Protein AF-A0A938WD68-F1 (afdb_monomer)

Foldseek 3Di:
DVVVVVVVVVVVVVVVVVVVVVVVVVVCVVVVPPDPQDPVSVVVCVVVVNPDPVVVVVVVVVVVPDPPD

Sequence (69 aa):
MADAIVGAVIMVAITTGLVLAVQVGEQAIGSAGRYPLNAAERELLQSAGWGDTTSRGLLQADLQGMPQQ

Mean predicted aligned error: 14.0 Å

Structure (mmCIF, N/CA/C/O backbone):
data_AF-A0A938WD68-F1
#
_entry.id   AF-A0A938WD68-F1
#
loop_
_atom_site.group_PDB
_atom_site.id
_atom_site.type_symbol
_atom_site.label_atom_id
_atom_site.label_alt_id
_atom_site.label_comp_id
_atom_site.label_asym_id
_atom_site.label_entity_id
_atom_site.label_seq_id
_atom_site.pdbx_PDB_ins_code
_atom_site.Cartn_x
_atom_site.Cartn_y
_atom_site.Cartn_z
_atom_site.occupancy
_atom_site.B_iso_or_equiv
_atom_site.auth_seq_id
_atom_site.auth_comp_id
_atom_site.auth_asym_id
_atom_site.auth_atom_id
_atom_site.pdbx_PDB_model_num
ATOM 1 N N . MET A 1 1 ? 16.289 -5.324 -32.036 1.00 74.69 1 MET A N 1
ATOM 2 C CA . MET A 1 1 ? 16.987 -5.547 -30.746 1.00 74.69 1 MET A CA 1
ATOM 3 C C . MET A 1 1 ? 16.844 -4.342 -29.825 1.00 74.69 1 MET A C 1
ATOM 5 O O . MET A 1 1 ? 16.279 -4.513 -28.759 1.00 74.69 1 MET A O 1
ATOM 9 N N . ALA A 1 2 ? 17.258 -3.137 -30.241 1.00 82.88 2 ALA A N 1
ATOM 10 C CA . ALA A 1 2 ? 17.114 -1.916 -29.433 1.00 82.88 2 ALA A CA 1
ATOM 11 C C . ALA A 1 2 ? 15.661 -1.614 -29.010 1.00 82.88 2 ALA A C 1
ATOM 13 O O . ALA A 1 2 ? 15.416 -1.325 -27.848 1.00 82.88 2 ALA A O 1
ATOM 14 N N . ASP A 1 3 ? 14.697 -1.772 -29.916 1.00 90.75 3 ASP A N 1
ATOM 15 C CA . ASP A 1 3 ? 13.276 -1.511 -29.639 1.00 90.75 3 ASP A CA 1
ATOM 16 C C . ASP A 1 3 ? 12.688 -2.422 -28.539 1.00 90.75 3 ASP A C 1
ATOM 18 O O . ASP A 1 3 ? 12.045 -1.964 -27.599 1.00 90.75 3 ASP A O 1
ATOM 22 N N . ALA A 1 4 ? 13.026 -3.715 -28.568 1.00 92.00 4 ALA A N 1
ATOM 23 C CA . ALA A 1 4 ? 12.629 -4.664 -27.526 1.00 92.00 4 ALA A CA 1
ATOM 24 C C . ALA A 1 4 ? 13.247 -4.327 -26.156 1.00 92.00 4 ALA A C 1
ATOM 26 O O . ALA A 1 4 ? 12.605 -4.512 -25.124 1.00 92.00 4 ALA A O 1
ATOM 27 N N . ILE A 1 5 ? 14.479 -3.805 -26.141 1.00 94.00 5 ILE A N 1
ATOM 28 C CA . ILE A 1 5 ? 15.149 -3.356 -24.912 1.00 94.00 5 ILE A CA 1
ATOM 29 C C . ILE A 1 5 ? 14.432 -2.127 -24.345 1.00 94.00 5 ILE A C 1
ATOM 31 O O . ILE A 1 5 ? 14.171 -2.076 -23.1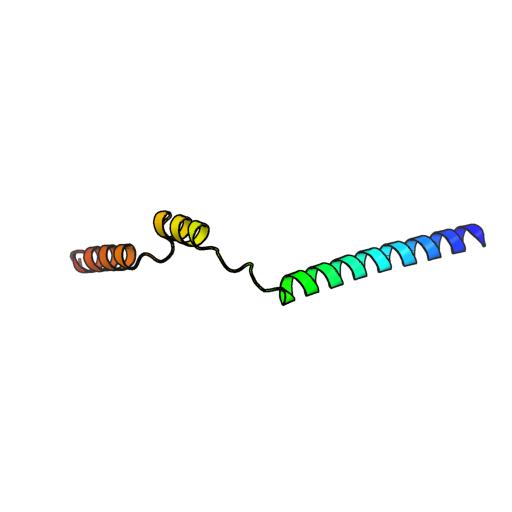47 1.00 94.00 5 ILE A O 1
ATOM 35 N N . VAL A 1 6 ? 14.058 -1.169 -25.196 1.00 94.62 6 VAL A N 1
ATOM 36 C CA . VAL A 1 6 ? 13.301 0.020 -24.780 1.00 94.62 6 VAL A CA 1
ATOM 37 C C . VAL A 1 6 ? 11.945 -0.382 -24.196 1.00 94.62 6 VAL A C 1
ATOM 39 O O . VAL A 1 6 ? 11.603 0.059 -23.100 1.00 94.62 6 VAL A O 1
ATOM 42 N N . GLY A 1 7 ? 11.214 -1.281 -24.861 1.00 92.44 7 GLY A N 1
ATOM 43 C CA . GLY A 1 7 ? 9.944 -1.805 -24.353 1.00 92.44 7 GLY A CA 1
ATOM 44 C C . GLY A 1 7 ? 10.083 -2.495 -22.992 1.00 92.44 7 GLY A C 1
ATOM 45 O O . GLY A 1 7 ? 9.292 -2.237 -22.083 1.00 92.44 7 GLY A O 1
ATOM 46 N N . ALA A 1 8 ? 11.126 -3.310 -22.812 1.00 94.38 8 ALA A N 1
ATOM 47 C CA 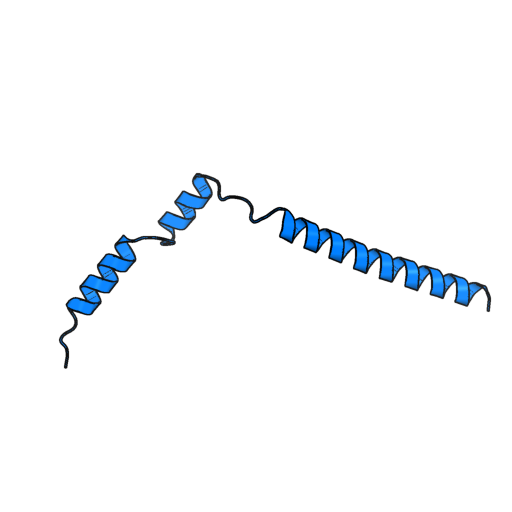. ALA A 1 8 ? 11.402 -3.976 -21.541 1.00 94.38 8 ALA A CA 1
ATOM 48 C C . ALA A 1 8 ? 11.724 -2.977 -20.414 1.00 94.38 8 ALA A C 1
ATOM 50 O O . ALA A 1 8 ? 11.205 -3.109 -19.306 1.00 94.38 8 ALA A O 1
ATOM 51 N N . VAL A 1 9 ? 12.526 -1.945 -20.693 1.00 95.69 9 VAL A N 1
ATOM 52 C CA . VAL A 1 9 ? 12.864 -0.904 -19.707 1.00 95.69 9 VAL A CA 1
ATOM 53 C C . VAL A 1 9 ? 11.624 -0.112 -19.292 1.00 95.69 9 VAL A C 1
ATOM 55 O O . VAL A 1 9 ? 11.421 0.121 -18.101 1.00 95.69 9 VAL A O 1
ATOM 58 N N . ILE A 1 10 ? 10.762 0.250 -20.246 1.00 95.88 10 ILE A N 1
ATOM 59 C CA . ILE A 1 10 ? 9.499 0.944 -19.959 1.00 95.88 10 ILE A CA 1
ATOM 60 C C . ILE A 1 10 ? 8.607 0.076 -19.064 1.00 95.88 10 ILE A C 1
ATOM 62 O O . ILE A 1 10 ? 8.083 0.559 -18.062 1.00 95.88 10 ILE A O 1
ATOM 66 N N . MET A 1 11 ? 8.478 -1.216 -19.376 1.00 96.50 11 MET A N 1
ATOM 67 C CA . MET A 1 11 ? 7.668 -2.148 -18.590 1.00 96.50 11 MET A CA 1
ATOM 68 C C . MET A 1 11 ? 8.166 -2.264 -17.142 1.00 96.50 11 MET A C 1
ATOM 70 O O . MET A 1 11 ? 7.366 -2.213 -16.204 1.00 96.50 11 MET A O 1
ATOM 74 N N . VAL A 1 12 ? 9.484 -2.366 -16.947 1.00 96.94 12 VAL A N 1
ATOM 75 C CA . VAL A 1 12 ? 10.103 -2.419 -15.614 1.00 96.94 12 VAL A CA 1
ATOM 76 C C . VAL A 1 12 ? 9.870 -1.116 -14.85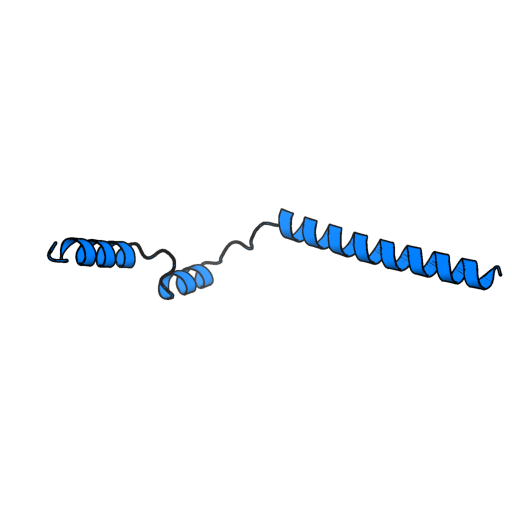0 1.00 96.94 12 VA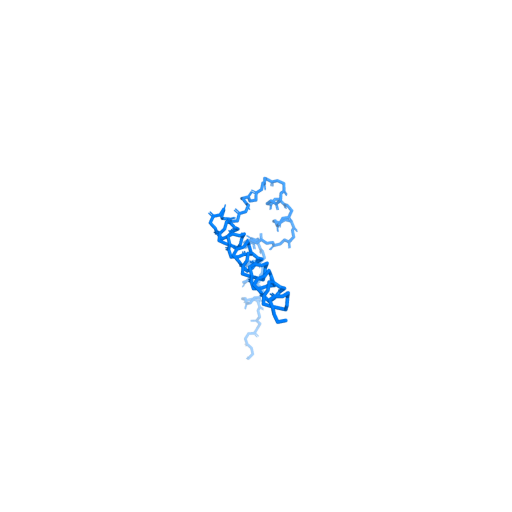L A C 1
ATOM 78 O O . VAL A 1 12 ? 9.480 -1.157 -13.682 1.00 96.94 12 VAL A O 1
ATOM 81 N N . ALA A 1 13 ? 10.050 0.035 -15.501 1.00 96.94 13 ALA A N 1
ATOM 82 C CA . ALA A 1 13 ? 9.836 1.340 -14.883 1.00 96.94 13 ALA A CA 1
ATOM 83 C C . ALA A 1 13 ? 8.379 1.532 -14.431 1.00 96.94 13 ALA A C 1
ATOM 85 O O . ALA A 1 13 ? 8.142 1.935 -13.292 1.00 96.94 13 ALA A O 1
ATOM 86 N N . ILE A 1 14 ? 7.407 1.180 -15.280 1.00 97.38 14 ILE A N 1
ATOM 87 C CA . ILE A 1 14 ? 5.974 1.266 -14.955 1.00 97.38 14 ILE A CA 1
ATOM 88 C C . ILE A 1 14 ? 5.629 0.344 -13.787 1.00 97.38 14 ILE A C 1
ATOM 90 O O . ILE A 1 14 ? 4.991 0.775 -12.828 1.00 97.38 14 ILE A O 1
ATOM 94 N N . THR A 1 15 ? 6.071 -0.913 -13.843 1.00 97.00 15 THR A N 1
ATOM 95 C CA . THR A 1 15 ? 5.758 -1.902 -12.802 1.00 97.00 15 THR A CA 1
ATOM 96 C C . THR A 1 15 ? 6.337 -1.471 -11.456 1.00 97.00 15 THR A C 1
ATOM 98 O O . THR A 1 15 ? 5.650 -1.515 -10.439 1.00 97.00 15 THR A O 1
ATOM 101 N N . THR A 1 16 ? 7.574 -0.972 -11.455 1.00 97.31 16 THR A N 1
ATOM 102 C CA . THR A 1 16 ? 8.229 -0.463 -10.244 1.00 97.31 16 THR A CA 1
ATOM 103 C C . THR A 1 16 ? 7.513 0.777 -9.712 1.00 97.31 16 THR A C 1
ATOM 105 O O . THR A 1 16 ? 7.244 0.864 -8.516 1.00 97.31 16 THR A O 1
ATOM 108 N N . GLY A 1 17 ? 7.147 1.714 -10.592 1.00 97.69 17 GLY A N 1
ATOM 109 C CA . GLY A 1 17 ? 6.400 2.915 -10.221 1.00 97.69 17 GLY A CA 1
ATOM 110 C C . GLY A 1 17 ? 5.050 2.593 -9.579 1.00 97.69 17 GLY A C 1
ATOM 111 O O . GLY A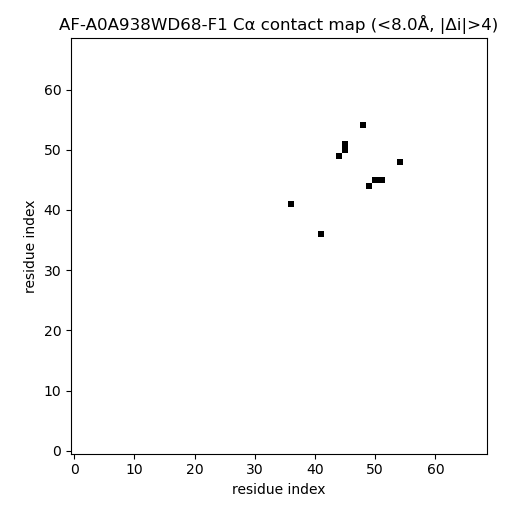 1 17 ? 4.701 3.189 -8.562 1.00 97.69 17 GLY A O 1
ATOM 112 N N . LEU A 1 18 ? 4.326 1.607 -10.114 1.00 97.31 18 LEU A N 1
ATOM 113 C CA . LEU A 1 18 ? 3.057 1.154 -9.545 1.00 97.31 18 LEU A CA 1
ATOM 114 C C . LEU A 1 18 ? 3.242 0.557 -8.144 1.00 97.31 18 LEU A C 1
ATOM 116 O O . LEU A 1 18 ? 2.504 0.909 -7.228 1.00 97.31 18 LEU A O 1
ATOM 120 N N . VAL A 1 19 ? 4.244 -0.308 -7.961 1.00 97.56 19 VAL A N 1
ATOM 121 C CA . VAL A 1 19 ? 4.541 -0.915 -6.653 1.00 97.56 19 VAL A CA 1
ATOM 122 C C . VAL A 1 19 ? 4.900 0.156 -5.619 1.00 97.56 19 VAL A C 1
ATOM 124 O O . VAL A 1 19 ? 4.393 0.119 -4.499 1.00 97.56 19 VAL A O 1
ATOM 127 N N . LEU A 1 20 ? 5.718 1.142 -5.996 1.00 97.19 20 LEU A N 1
ATOM 128 C CA . LEU A 1 20 ? 6.078 2.254 -5.113 1.00 97.19 20 LEU A CA 1
ATOM 129 C C . LEU A 1 20 ? 4.866 3.117 -4.747 1.00 97.19 20 LEU A C 1
ATOM 131 O O . LEU A 1 20 ? 4.715 3.493 -3.588 1.00 97.19 20 LEU A O 1
ATOM 135 N N . ALA A 1 21 ? 3.981 3.399 -5.705 1.00 96.69 21 ALA A N 1
ATOM 136 C CA . ALA A 1 21 ? 2.764 4.163 -5.447 1.00 96.69 21 ALA A CA 1
ATOM 137 C C . ALA A 1 21 ? 1.857 3.463 -4.422 1.00 96.69 21 ALA A C 1
ATOM 139 O O . ALA A 1 21 ? 1.343 4.114 -3.512 1.00 96.69 21 ALA A O 1
ATOM 140 N N . VAL A 1 22 ? 1.705 2.139 -4.532 1.00 95.88 22 VAL A N 1
ATOM 141 C CA . VAL A 1 22 ? 0.940 1.343 -3.561 1.00 95.88 22 VAL A CA 1
ATOM 142 C C . VAL A 1 22 ? 1.595 1.388 -2.184 1.00 95.88 22 VAL A C 1
ATOM 144 O O . VAL A 1 22 ? 0.910 1.694 -1.214 1.00 95.88 22 VAL A O 1
ATOM 147 N N . GLN A 1 23 ? 2.911 1.173 -2.090 1.00 95.75 23 GLN A N 1
ATOM 148 C CA . GLN A 1 23 ? 3.625 1.226 -0.806 1.00 95.75 23 GLN A CA 1
ATOM 149 C C . GLN A 1 23 ? 3.466 2.580 -0.108 1.00 95.75 23 GLN A C 1
ATOM 151 O O . GLN A 1 23 ? 3.186 2.631 1.088 1.00 95.75 23 GLN A O 1
ATOM 156 N N . VAL A 1 24 ? 3.600 3.681 -0.852 1.00 95.38 24 VAL A N 1
ATOM 157 C CA . VAL A 1 24 ? 3.395 5.030 -0.308 1.00 95.38 24 VAL A CA 1
ATOM 158 C C . VAL A 1 24 ? 1.948 5.220 0.147 1.00 95.38 24 VAL A C 1
ATOM 160 O O . VAL A 1 24 ? 1.719 5.778 1.218 1.00 95.38 24 VAL A O 1
ATOM 163 N N . GLY A 1 25 ? 0.973 4.733 -0.625 1.00 89.94 25 GLY A N 1
ATOM 164 C CA . GLY A 1 25 ? -0.442 4.776 -0.255 1.00 89.94 25 GLY A CA 1
ATOM 165 C C . GLY A 1 25 ? -0.740 4.007 1.033 1.00 89.94 25 GLY A C 1
ATOM 166 O O . GLY A 1 25 ? -1.372 4.546 1.937 1.00 89.94 25 GLY A O 1
ATOM 167 N N . GLU A 1 26 ? -0.238 2.781 1.161 1.00 88.06 26 GLU A N 1
ATOM 168 C CA . GLU A 1 26 ? -0.395 1.966 2.371 1.00 88.06 26 GLU A CA 1
ATOM 169 C C . GLU A 1 26 ? 0.285 2.603 3.580 1.00 88.06 26 GLU A C 1
ATOM 171 O O . GLU A 1 26 ? -0.295 2.654 4.665 1.00 88.06 26 GLU A O 1
ATOM 176 N N . GLN A 1 27 ? 1.491 3.143 3.397 1.00 87.19 27 GLN A N 1
ATOM 177 C CA . GLN A 1 27 ? 2.205 3.829 4.463 1.00 87.19 27 GLN A CA 1
ATOM 178 C C . GLN A 1 27 ? 1.457 5.090 4.903 1.00 87.19 27 GLN A C 1
ATOM 180 O O . GLN A 1 27 ? 1.334 5.326 6.104 1.00 87.19 27 GLN A O 1
ATOM 185 N N . ALA A 1 28 ? 0.907 5.863 3.963 1.00 85.31 28 ALA A N 1
ATOM 186 C CA . ALA A 1 28 ? 0.076 7.029 4.250 1.00 85.31 28 ALA A CA 1
ATOM 187 C C . ALA A 1 28 ? -1.214 6.643 4.987 1.00 85.31 28 ALA A C 1
ATOM 189 O O . ALA A 1 28 ? -1.560 7.288 5.968 1.00 85.31 28 ALA A O 1
ATOM 190 N N . ILE A 1 29 ? -1.890 5.562 4.586 1.00 82.94 29 ILE A N 1
ATOM 191 C CA . ILE A 1 29 ? -3.081 5.047 5.282 1.00 82.94 29 ILE A CA 1
ATOM 192 C C . ILE A 1 29 ? -2.724 4.579 6.698 1.00 82.94 29 ILE A C 1
ATOM 194 O O . ILE A 1 29 ? -3.425 4.903 7.655 1.00 82.94 29 ILE A O 1
ATOM 198 N N . GLY A 1 30 ? -1.619 3.847 6.853 1.00 81.88 30 GLY A N 1
ATOM 199 C CA . GLY A 1 30 ? -1.153 3.375 8.155 1.00 81.88 30 GLY A CA 1
ATOM 200 C C . GLY A 1 30 ? -0.760 4.517 9.096 1.00 81.88 30 GLY A C 1
ATOM 201 O O . GLY A 1 30 ? -1.041 4.452 10.292 1.00 81.88 30 GLY A O 1
ATOM 202 N N . SER A 1 31 ? -0.146 5.578 8.563 1.00 78.19 31 SER A N 1
ATOM 203 C CA . SER A 1 31 ? 0.327 6.733 9.342 1.00 78.19 31 SER A CA 1
ATOM 204 C C . SER A 1 31 ? -0.721 7.828 9.551 1.00 78.19 31 SER A C 1
ATOM 206 O O . SER A 1 31 ? -0.651 8.529 10.558 1.00 78.19 31 SER A O 1
ATOM 208 N N . ALA A 1 32 ? -1.736 7.933 8.689 1.00 76.00 32 ALA A N 1
ATOM 209 C CA . ALA A 1 32 ? -2.888 8.816 8.892 1.00 76.00 32 ALA A CA 1
ATOM 210 C C . ALA A 1 32 ? -3.720 8.432 10.132 1.00 76.00 32 ALA A C 1
ATOM 212 O O . ALA A 1 32 ? -4.546 9.221 10.592 1.00 76.00 32 ALA A O 1
ATOM 213 N N . GLY A 1 33 ? -3.482 7.245 10.703 1.00 65.50 33 GLY A N 1
ATOM 214 C CA . GLY A 1 33 ? -4.274 6.704 11.796 1.00 65.50 33 GLY A CA 1
ATOM 215 C C . GLY A 1 33 ? -5.683 6.333 11.332 1.00 65.50 33 GLY A C 1
ATOM 216 O O . GLY A 1 33 ? -6.084 6.557 10.190 1.00 65.50 33 GLY A O 1
ATOM 217 N N . ARG A 1 34 ? -6.474 5.728 12.222 1.00 67.75 34 ARG A N 1
ATOM 218 C CA . ARG A 1 34 ? -7.899 5.530 11.929 1.00 67.75 34 ARG A CA 1
ATOM 219 C C . ARG A 1 34 ? -8.588 6.888 11.932 1.00 67.75 34 ARG A C 1
ATOM 221 O O . ARG A 1 34 ? -8.346 7.679 12.842 1.00 67.75 34 ARG A O 1
ATOM 228 N N . TYR A 1 35 ? -9.479 7.115 10.967 1.00 70.31 35 TYR A N 1
ATOM 229 C CA . TYR A 1 35 ? -10.400 8.245 11.013 1.00 70.31 35 TYR A CA 1
ATOM 230 C C . TYR A 1 35 ? -11.087 8.254 12.390 1.00 70.31 35 TYR A C 1
ATOM 232 O O . TYR A 1 35 ? -11.717 7.251 12.754 1.00 70.31 35 TYR A O 1
ATOM 240 N N . PRO A 1 36 ? -10.899 9.305 13.208 1.00 70.31 36 PRO A N 1
ATOM 241 C CA . PRO A 1 36 ? -11.507 9.346 14.522 1.00 70.31 36 PRO A CA 1
ATOM 242 C C . PRO A 1 36 ? -13.017 9.410 14.334 1.00 70.31 36 PRO A C 1
ATOM 244 O O . PRO A 1 36 ? -13.524 10.329 13.698 1.00 70.31 36 PRO A O 1
ATOM 247 N N . LEU A 1 37 ? -13.719 8.434 14.911 1.00 77.12 37 LEU A N 1
ATOM 248 C CA . LEU A 1 37 ? -15.175 8.368 14.862 1.00 77.12 37 LEU A CA 1
ATOM 249 C C . LEU A 1 37 ? -15.770 9.702 15.308 1.00 77.12 37 LEU A C 1
ATOM 251 O O . LEU A 1 37 ? -15.482 10.167 16.426 1.00 77.12 37 LEU A O 1
ATOM 255 N N . ASN A 1 38 ? -16.599 10.283 14.446 1.00 82.69 38 ASN A N 1
ATOM 256 C CA . ASN A 1 38 ? -17.367 11.473 14.770 1.00 82.69 38 ASN A CA 1
ATOM 257 C C . ASN A 1 38 ? -18.491 11.126 15.770 1.00 82.69 38 ASN A C 1
ATOM 259 O O . ASN A 1 38 ? -1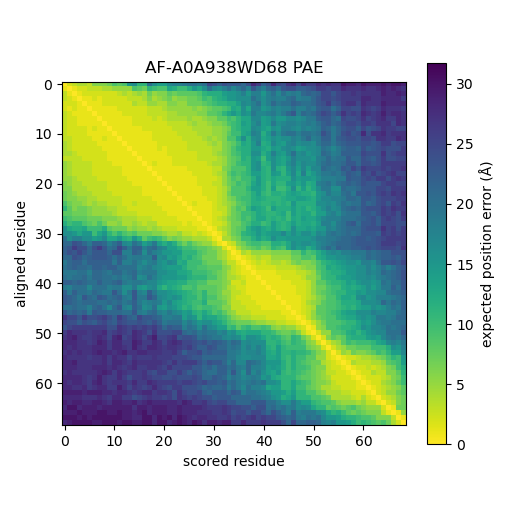8.743 9.957 16.074 1.00 82.69 38 ASN A O 1
ATOM 263 N N . ALA A 1 39 ? -19.144 12.140 16.345 1.00 83.19 39 ALA A N 1
ATOM 264 C CA . ALA A 1 39 ? -20.146 11.922 17.392 1.00 83.19 39 ALA A C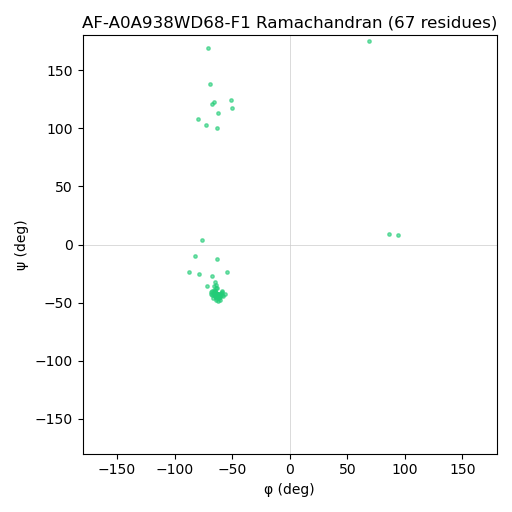A 1
ATOM 265 C C . ALA A 1 39 ? -21.315 11.033 16.923 1.00 83.19 39 ALA A C 1
ATOM 267 O O . ALA A 1 39 ? -21.718 10.133 17.656 1.00 83.19 39 ALA A O 1
ATOM 268 N N . ALA A 1 40 ? -21.786 11.224 15.687 1.00 85.62 40 ALA A N 1
ATOM 269 C CA . ALA A 1 40 ? -22.885 10.451 15.114 1.00 85.62 40 ALA A CA 1
ATOM 270 C C . ALA A 1 40 ? -22.492 8.986 14.855 1.00 85.62 40 ALA A C 1
ATOM 272 O O . ALA A 1 40 ? -23.253 8.070 15.152 1.00 85.62 40 ALA A O 1
ATOM 273 N N . GLU A 1 41 ? -21.280 8.738 14.357 1.00 84.06 41 GLU A N 1
ATOM 274 C CA . GLU A 1 41 ? -20.764 7.381 14.145 1.00 84.06 41 GLU A CA 1
ATOM 275 C C . GLU A 1 41 ? -2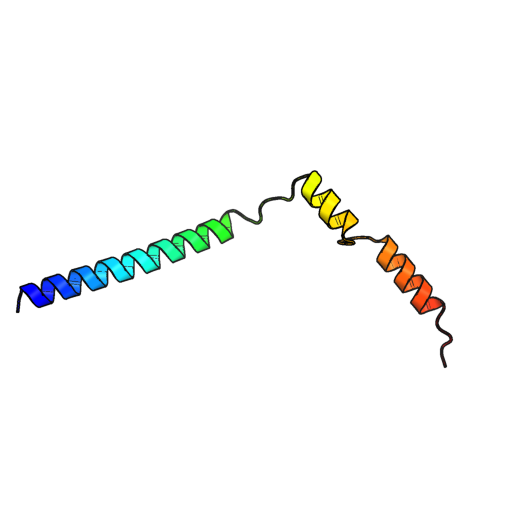0.570 6.635 15.469 1.00 84.06 41 GLU A C 1
ATOM 277 O O . GLU A 1 41 ? -20.831 5.435 15.546 1.00 84.06 41 GLU A O 1
ATOM 282 N N . ARG A 1 42 ? -20.155 7.330 16.538 1.00 83.62 42 ARG A N 1
ATOM 283 C CA . ARG A 1 42 ? -20.088 6.726 17.879 1.00 83.62 42 ARG A CA 1
ATOM 284 C C . ARG A 1 42 ? -21.467 6.362 18.408 1.00 83.62 42 ARG A C 1
ATOM 286 O O . ARG A 1 42 ? -21.608 5.286 18.976 1.00 83.62 42 ARG A O 1
ATOM 293 N N . GLU A 1 43 ? -22.459 7.223 18.223 1.00 85.38 43 GLU A N 1
ATOM 294 C CA . GLU A 1 43 ? -23.840 6.972 18.650 1.00 85.38 43 GLU A CA 1
ATOM 295 C C . GLU A 1 43 ? -24.462 5.789 17.887 1.00 85.38 43 GLU A C 1
ATOM 297 O O . GLU A 1 43 ? -25.096 4.915 18.481 1.00 85.38 43 GLU A O 1
ATOM 302 N N . LEU A 1 44 ? -24.184 5.678 16.585 1.00 85.62 44 LEU A N 1
ATOM 303 C CA . LEU A 1 44 ? -24.566 4.516 15.780 1.00 85.62 44 LEU A CA 1
ATOM 304 C C . LEU A 1 44 ? -23.893 3.229 16.269 1.00 85.62 44 LEU A C 1
ATOM 306 O O . LEU A 1 44 ? -24.553 2.205 16.412 1.00 85.62 44 LEU A O 1
ATOM 310 N N . LEU A 1 45 ? -22.596 3.266 16.575 1.00 82.25 45 LEU A N 1
ATOM 311 C CA . LEU A 1 45 ? -21.897 2.093 17.103 1.00 82.25 45 LEU A CA 1
ATOM 312 C C . LEU A 1 45 ? -22.403 1.690 18.493 1.00 82.25 45 LEU A C 1
ATOM 314 O O . LEU A 1 45 ? -22.568 0.502 18.756 1.00 82.25 45 LEU A O 1
ATOM 318 N N . GLN A 1 46 ? -22.698 2.656 19.363 1.00 83.31 46 GLN A N 1
ATOM 319 C CA . GLN A 1 46 ? -23.278 2.394 20.682 1.00 83.31 46 GLN A CA 1
ATOM 320 C C . GLN A 1 46 ? -24.690 1.809 20.575 1.00 83.31 46 GLN A C 1
ATOM 322 O O . GLN A 1 46 ? -24.992 0.829 21.251 1.00 83.31 46 GLN A O 1
ATOM 327 N N . SER A 1 47 ? -25.534 2.343 19.685 1.00 79.25 47 SER A N 1
ATOM 328 C CA . SER A 1 47 ? -26.877 1.796 19.438 1.00 79.25 47 SER A CA 1
ATOM 329 C C . SER A 1 47 ? -26.850 0.414 18.773 1.00 79.25 47 SER A C 1
ATOM 331 O O . SER A 1 47 ? -27.741 -0.396 19.014 1.00 79.25 47 SER A O 1
ATOM 333 N N . ALA A 1 48 ? -25.794 0.093 18.019 1.00 80.44 48 ALA A N 1
ATOM 334 C CA . ALA A 1 48 ? -25.526 -1.249 17.502 1.00 80.44 48 ALA A CA 1
ATOM 335 C C . ALA A 1 48 ? -24.963 -2.226 18.561 1.00 80.44 48 ALA A C 1
ATOM 337 O O . ALA A 1 48 ? -24.628 -3.364 18.229 1.00 80.44 48 ALA A O 1
ATOM 338 N N . GLY A 1 49 ? -24.841 -1.807 19.827 1.00 73.25 49 GLY A N 1
ATOM 339 C CA . GLY A 1 49 ? -24.366 -2.639 20.939 1.00 73.25 49 GLY A CA 1
ATOM 340 C C . GLY A 1 49 ? -22.844 -2.674 21.101 1.00 73.25 49 GLY A C 1
ATOM 341 O O . GLY A 1 49 ? -22.312 -3.455 21.894 1.00 73.25 49 GLY A O 1
ATOM 342 N N . TRP A 1 50 ? -22.104 -1.833 20.376 1.00 66.12 50 TRP A N 1
ATOM 343 C CA . TRP A 1 50 ? -20.653 -1.759 20.497 1.00 66.12 50 TRP A CA 1
ATOM 344 C C . TRP A 1 50 ? -20.267 -0.938 21.735 1.00 66.12 50 TRP A C 1
ATOM 346 O O . TRP A 1 50 ? -20.403 0.283 21.768 1.00 66.12 50 TRP A O 1
ATOM 356 N N . GLY A 1 51 ? -19.769 -1.622 22.769 1.00 64.44 51 GLY A N 1
ATOM 357 C CA . GLY A 1 51 ? -19.280 -0.996 24.005 1.00 64.44 51 GLY A CA 1
ATOM 358 C C . GLY A 1 51 ? -20.302 -0.896 25.136 1.00 64.44 51 GLY A C 1
ATOM 359 O O . GLY A 1 51 ? -20.005 -0.287 26.162 1.00 64.44 51 GLY A O 1
ATOM 360 N N . ASP A 1 52 ? -21.472 -1.511 24.988 1.00 60.03 52 ASP A N 1
ATOM 361 C CA . ASP A 1 52 ?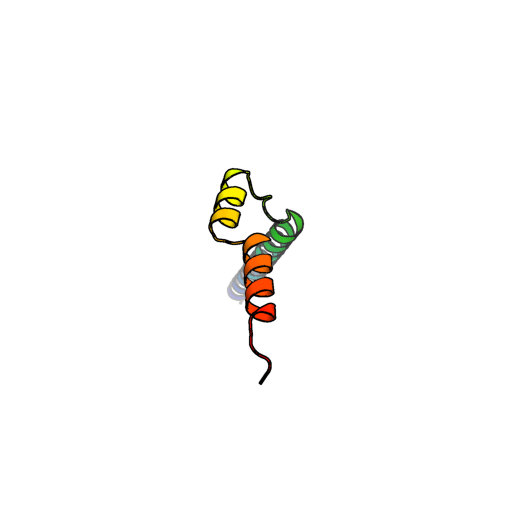 -22.513 -1.442 25.999 1.00 60.03 52 ASP A CA 1
ATOM 362 C C . ASP A 1 52 ? -22.155 -2.290 27.237 1.00 60.03 52 ASP A C 1
ATOM 364 O O . ASP A 1 52 ? -22.242 -3.520 27.273 1.00 60.03 52 ASP A O 1
ATOM 368 N N . THR A 1 53 ? -21.722 -1.601 28.291 1.00 59.94 53 THR A N 1
ATOM 369 C CA . THR A 1 53 ? -21.575 -2.140 29.647 1.00 59.94 53 THR A CA 1
ATOM 370 C C . THR A 1 53 ? -22.869 -2.770 30.166 1.00 59.94 53 THR A C 1
ATOM 372 O O . THR A 1 53 ? -22.792 -3.667 31.004 1.00 59.94 53 THR A O 1
ATOM 375 N N . THR A 1 54 ? -24.038 -2.378 29.642 1.00 60.19 54 THR A N 1
ATOM 376 C CA . THR A 1 54 ? -25.339 -2.976 29.990 1.00 60.19 54 THR A CA 1
ATOM 377 C C . THR A 1 54 ? -25.437 -4.408 29.480 1.00 60.19 54 THR A C 1
ATOM 379 O O . THR A 1 54 ? -25.813 -5.293 30.241 1.00 60.19 54 THR A O 1
ATOM 382 N N . SER A 1 55 ? -24.979 -4.680 28.256 1.00 61.66 55 SER A N 1
ATOM 383 C CA . SER A 1 55 ? -24.871 -6.036 27.704 1.00 61.66 55 SER A CA 1
ATOM 384 C C . SER A 1 55 ? -23.966 -6.932 28.561 1.00 61.66 55 SER A C 1
ATOM 386 O O . SER A 1 55 ? -24.310 -8.079 28.832 1.00 61.66 55 SER A O 1
ATOM 388 N N . ARG A 1 56 ? -22.838 -6.412 29.072 1.00 62.41 56 ARG A N 1
ATOM 389 C CA . ARG A 1 56 ? -21.979 -7.159 30.016 1.00 62.41 56 ARG A CA 1
ATOM 390 C C . ARG A 1 56 ? -22.647 -7.394 31.370 1.00 62.41 56 ARG A C 1
ATOM 392 O O . ARG A 1 56 ? -22.503 -8.483 31.911 1.00 62.41 56 ARG A O 1
ATOM 399 N N . GLY A 1 57 ? -23.376 -6.410 31.896 1.00 67.00 57 GLY A N 1
ATOM 400 C CA . GLY A 1 57 ? -24.135 -6.545 33.142 1.00 67.00 57 GLY A CA 1
ATOM 401 C C . GLY A 1 57 ? -25.275 -7.560 33.034 1.00 67.00 57 GLY A C 1
ATOM 402 O O . GLY A 1 57 ? -25.451 -8.370 33.937 1.00 67.00 57 GLY A O 1
ATOM 403 N N . LEU A 1 58 ? -25.987 -7.575 31.904 1.00 66.50 58 LEU A N 1
ATOM 404 C CA . LEU A 1 58 ? -27.038 -8.550 31.603 1.00 66.50 58 LEU A CA 1
ATOM 405 C C . LEU A 1 58 ? -26.468 -9.961 31.443 1.00 66.50 58 LEU A C 1
ATOM 407 O O . LEU A 1 58 ? -26.971 -10.884 32.068 1.00 66.50 58 LEU A O 1
ATOM 411 N N . LEU A 1 59 ? -25.372 -10.122 30.695 1.00 70.81 59 LEU A N 1
ATOM 412 C CA . LEU A 1 59 ? -24.687 -11.412 30.555 1.00 70.81 59 LEU A CA 1
ATOM 413 C C . LEU A 1 59 ? -24.128 -11.917 31.893 1.00 70.81 59 LEU A C 1
ATOM 415 O O . LEU A 1 59 ? -24.158 -13.112 32.166 1.00 70.81 59 LEU A O 1
ATOM 419 N N . GLN A 1 60 ? -23.623 -11.020 32.742 1.00 72.12 60 GLN A N 1
ATOM 420 C CA . GLN A 1 60 ? -23.109 -11.378 34.063 1.00 72.12 60 GLN A CA 1
ATOM 421 C C . GLN A 1 60 ? -24.233 -11.743 35.042 1.00 72.12 60 GLN A C 1
ATOM 423 O O . GLN A 1 60 ? -24.059 -12.667 35.835 1.00 72.12 60 GLN A O 1
ATOM 428 N N . ALA A 1 61 ? -25.385 -11.074 34.955 1.00 70.94 61 ALA A N 1
ATOM 429 C CA . ALA A 1 61 ? -26.589 -11.444 35.692 1.00 70.94 61 ALA A CA 1
ATOM 430 C C . ALA A 1 61 ? -27.144 -12.804 35.228 1.00 70.94 61 ALA A C 1
ATOM 432 O O . ALA A 1 61 ? -27.493 -13.629 36.069 1.00 70.94 61 ALA A O 1
ATOM 433 N N . ASP A 1 62 ? -27.140 -13.078 33.919 1.00 71.75 62 ASP A N 1
ATOM 434 C CA . ASP A 1 62 ? -27.548 -14.374 33.356 1.00 71.75 62 ASP A CA 1
ATOM 435 C C . ASP A 1 62 ? -26.618 -15.507 33.810 1.00 71.75 62 ASP A C 1
ATOM 437 O O . ASP A 1 62 ? -27.077 -16.560 34.248 1.00 71.75 62 ASP A O 1
ATOM 441 N N . LEU A 1 63 ? -25.301 -15.280 33.788 1.00 73.44 63 LEU A N 1
ATOM 442 C CA . LEU A 1 63 ? -24.308 -16.257 34.250 1.00 73.44 63 LEU A CA 1
ATOM 443 C C . LEU A 1 63 ? -24.405 -16.542 35.757 1.00 73.44 63 LEU A C 1
ATOM 445 O O . LEU A 1 63 ? -24.118 -17.658 36.182 1.00 73.44 63 LEU A O 1
ATOM 449 N N . GLN A 1 64 ? -24.803 -15.560 36.571 1.00 74.12 64 GLN A N 1
ATOM 450 C CA . GLN A 1 64 ? -25.031 -15.748 38.010 1.00 74.12 64 GLN A CA 1
ATOM 451 C C . GLN A 1 64 ? -26.380 -16.411 38.319 1.00 74.12 64 GLN A C 1
ATOM 453 O O . GLN A 1 64 ? -26.515 -17.051 39.360 1.00 74.12 64 GLN A O 1
ATOM 458 N N . GLY A 1 65 ? -27.364 -16.274 37.426 1.00 69.75 65 GLY A N 1
ATOM 459 C CA . GLY A 1 65 ? -28.669 -16.925 37.521 1.00 69.75 65 GLY A CA 1
ATOM 460 C C . GLY A 1 65 ? -28.693 -18.372 37.020 1.00 69.75 65 GLY A C 1
ATOM 461 O O . GLY A 1 65 ? -29.691 -19.062 37.232 1.00 69.75 65 GLY A O 1
ATOM 462 N N . MET A 1 66 ? -27.624 -18.857 36.376 1.00 55.22 66 MET A N 1
ATOM 463 C CA . MET A 1 66 ? -27.544 -20.250 35.938 1.00 55.22 66 MET A CA 1
ATOM 464 C C . MET A 1 66 ? -27.459 -21.187 37.154 1.00 55.22 66 MET A C 1
ATOM 466 O O . MET A 1 66 ? -26.512 -21.081 37.939 1.00 55.22 66 MET A O 1
ATOM 470 N N . PRO A 1 67 ? -28.406 -22.132 37.328 1.00 56.06 67 PRO A N 1
ATOM 471 C CA . PRO A 1 67 ? -28.252 -23.184 38.319 1.00 56.06 67 PRO A CA 1
ATOM 472 C C . PRO A 1 67 ? -27.019 -24.004 37.937 1.00 56.06 67 PRO A C 1
ATOM 474 O O . PRO A 1 67 ? -27.001 -24.649 36.889 1.00 56.06 67 PRO A O 1
ATOM 477 N N . GLN A 1 68 ? -25.978 -23.945 38.770 1.00 62.44 68 GLN A N 1
ATOM 478 C CA . GLN A 1 68 ? -24.845 -24.858 38.666 1.00 62.44 68 GLN A CA 1
ATOM 479 C C . GLN A 1 68 ? -25.377 -26.270 38.931 1.00 62.44 68 GLN A C 1
ATOM 481 O O . GLN A 1 68 ? -25.670 -26.617 40.077 1.00 62.44 68 GLN A O 1
ATOM 486 N N . GLN A 1 69 ? -25.597 -27.025 37.854 1.00 51.62 69 GLN A N 1
ATOM 487 C CA . GLN A 1 69 ? -25.774 -28.475 37.894 1.00 51.62 69 GLN A CA 1
ATOM 488 C C . GLN A 1 69 ? -24.411 -29.155 37.860 1.00 51.62 69 GLN A C 1
ATOM 490 O O . GLN A 1 69 ? -23.541 -28.679 37.093 1.00 51.62 69 GLN A O 1
#

pLDDT: mean 80.7, std 13.15, range [51.62, 97.69]

Secondary structure (DSSP, 8-state):
-HHHHHHHHHHHHHHHHHHHHHHHHHHHHHHS-SPPPPHHHHHHHHHTTTT-HHHHHHHHHHHHHS---

Radius of gyration: 27.11 Å; Cα contacts (8 Å, |Δi|>4): 5; chains: 1; bounding box: 46×40×69 Å

Solvent-accessible surface area (backbone atoms only — not comparable to full-atom values): 4115 Å² total; per-residue (Å²): 111,70,64,61,52,51,55,51,52,52,52,52,52,52,54,51,51,51,55,50,52,51,51,52,50,52,51,48,53,65,69,67,47,78,83,76,76,49,75,66,57,48,50,51,39,43,75,72,56,55,82,45,64,63,61,54,51,52,53,51,50,51,63,69,66,52,80,88,124